Protein AF-A0ABD0C5B8-F1 (afdb_monomer_lite)

Organism: NCBI:txid3378536

Foldseek 3Di:
DPPPPQFWFKKKWKFFQVDDPVNVVVLCVVLVWAWDDWDDDPRIIITITHTDGPVSVVVCVVVDPRTDDMDTDD

Secondary structure (DSSP, 8-state):
-------EE-EEEEEETTS-HHHHHHHHHHTT--EEEEEEETTEEEEEESSEEHHHHHHHHHH-S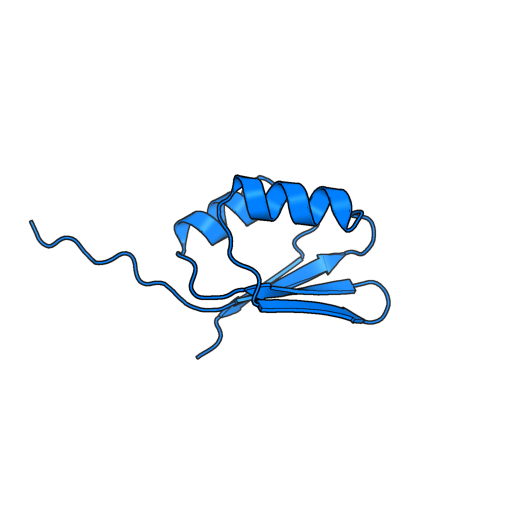SEEEEEE--

Sequence (74 aa):
MTSSEEVKYPYYLSFETEETLLDLSELLSTLEIPVREIKHIDEKTIVVTEEISCRQLQDLAIQDKYLRASYKIL

pLDDT: mean 85.9, std 11.32, range [40.47, 94.94]

Radius of gyration: 12.5 Å; chains: 1; bounding box: 41×19×32 Å

Structure (mmCIF, N/CA/C/O backbone):
data_AF-A0ABD0C5B8-F1
#
_entry.id   AF-A0ABD0C5B8-F1
#
loop_
_atom_site.group_PDB
_atom_site.id
_atom_site.type_symbol
_atom_site.label_atom_id
_atom_site.label_alt_id
_atom_site.label_comp_id
_atom_site.label_asym_id
_atom_site.label_entity_id
_atom_site.label_seq_id
_atom_site.pdbx_PDB_ins_code
_atom_site.Cartn_x
_atom_site.Cartn_y
_atom_site.Cartn_z
_atom_site.occupancy
_atom_site.B_iso_or_equiv
_atom_site.auth_seq_id
_atom_site.auth_comp_id
_atom_site.auth_asym_id
_atom_site.auth_atom_id
_atom_site.pdbx_PDB_model_num
ATOM 1 N N . MET A 1 1 ? 25.978 -2.106 -20.648 1.00 40.47 1 MET A N 1
ATOM 2 C CA . MET A 1 1 ? 25.323 -1.969 -19.333 1.00 40.47 1 MET A CA 1
ATOM 3 C C . MET A 1 1 ? 23.857 -1.743 -19.630 1.00 40.47 1 MET A C 1
ATOM 5 O O . MET A 1 1 ? 23.470 -0.618 -19.905 1.00 40.47 1 MET A O 1
ATOM 9 N N . THR A 1 2 ? 23.084 -2.815 -19.784 1.00 44.53 2 THR A N 1
ATOM 10 C CA . THR A 1 2 ? 21.647 -2.694 -20.034 1.00 44.53 2 THR A CA 1
ATOM 11 C C . THR A 1 2 ? 21.031 -2.154 -18.752 1.00 44.53 2 THR A C 1
ATOM 13 O O . THR A 1 2 ? 20.956 -2.890 -17.767 1.00 44.53 2 THR A O 1
ATOM 16 N N . SER A 1 3 ? 20.665 -0.869 -18.740 1.00 48.88 3 SER A N 1
ATOM 17 C CA . SER A 1 3 ? 19.677 -0.362 -17.791 1.00 48.88 3 SER A CA 1
ATOM 18 C C . SER A 1 3 ? 18.472 -1.273 -17.939 1.00 48.88 3 SER A C 1
ATOM 20 O O . SER A 1 3 ? 17.756 -1.193 -18.932 1.00 48.88 3 SER A O 1
ATOM 22 N N . SER A 1 4 ? 18.334 -2.232 -17.028 1.00 59.06 4 SER A N 1
ATOM 23 C CA . SER A 1 4 ? 17.092 -2.975 -16.912 1.00 59.06 4 SER A CA 1
ATOM 24 C C . SER A 1 4 ? 16.120 -1.928 -16.412 1.00 59.06 4 SER A C 1
ATOM 26 O O . SER A 1 4 ? 16.246 -1.499 -15.267 1.00 59.06 4 SER A O 1
ATOM 28 N N . GLU A 1 5 ? 15.284 -1.405 -17.308 1.00 63.72 5 GLU A N 1
ATOM 29 C CA . GLU A 1 5 ? 14.197 -0.517 -16.922 1.00 63.72 5 GLU A CA 1
ATOM 30 C C . GLU A 1 5 ? 13.479 -1.199 -15.766 1.00 63.72 5 GLU A C 1
ATOM 32 O O . GLU A 1 5 ? 13.063 -2.356 -15.872 1.00 63.72 5 GLU A O 1
ATOM 37 N N . GLU A 1 6 ? 13.479 -0.537 -14.613 1.00 76.62 6 GLU A N 1
ATOM 38 C CA . GLU A 1 6 ? 12.866 -1.078 -13.417 1.00 76.62 6 GLU A CA 1
ATOM 39 C C . GLU A 1 6 ? 11.378 -1.212 -13.726 1.00 76.62 6 GLU A C 1
ATOM 41 O O . GLU A 1 6 ? 10.671 -0.214 -13.846 1.00 76.62 6 GLU A O 1
ATOM 46 N N . VAL A 1 7 ? 10.934 -2.444 -13.983 1.00 84.81 7 VAL A N 1
ATOM 47 C CA . VAL A 1 7 ? 9.602 -2.669 -14.535 1.00 84.81 7 VAL A CA 1
ATOM 48 C C . VAL A 1 7 ? 8.572 -2.277 -13.488 1.00 84.81 7 VAL A C 1
ATOM 50 O O . VAL A 1 7 ? 8.574 -2.812 -12.374 1.00 84.81 7 VAL A O 1
ATOM 53 N N . LYS A 1 8 ? 7.705 -1.336 -13.854 1.00 91.94 8 LYS A N 1
ATOM 54 C CA . LYS A 1 8 ? 6.655 -0.823 -12.983 1.00 91.94 8 LYS A CA 1
ATOM 55 C C . LYS A 1 8 ? 5.322 -1.469 -13.321 1.00 91.94 8 LYS A C 1
ATOM 57 O O . LYS A 1 8 ? 5.057 -1.786 -14.476 1.00 91.94 8 LYS A O 1
ATOM 62 N N . TYR A 1 9 ? 4.508 -1.685 -12.297 1.00 93.06 9 TYR A N 1
ATOM 63 C CA . TYR A 1 9 ? 3.171 -2.246 -12.442 1.00 93.06 9 TYR A CA 1
ATOM 64 C C . TYR A 1 9 ? 2.207 -1.585 -11.462 1.00 93.06 9 TYR A C 1
ATOM 66 O O . TYR A 1 9 ? 2.639 -1.145 -10.395 1.00 93.06 9 TYR A O 1
ATOM 74 N N . PRO A 1 10 ? 0.910 -1.528 -11.790 1.00 94.81 10 PRO A N 1
ATOM 75 C CA . PRO A 1 10 ? -0.107 -1.173 -10.821 1.00 94.81 10 PRO A CA 1
ATOM 76 C C . PRO A 1 10 ? -0.343 -2.317 -9.829 1.00 94.81 10 PRO A C 1
ATOM 78 O O . PRO A 1 10 ? -0.245 -3.496 -10.183 1.00 94.81 10 PRO A O 1
ATOM 81 N N . TYR A 1 11 ? -0.665 -1.975 -8.582 1.00 94.69 11 TYR A N 1
ATOM 82 C CA . TYR A 1 11 ? -0.912 -2.938 -7.510 1.00 94.69 11 TYR A CA 1
ATOM 83 C C . TYR A 1 11 ? -2.207 -2.637 -6.760 1.00 94.69 11 TYR A C 1
ATOM 85 O O . TYR A 1 11 ? -2.573 -1.484 -6.542 1.00 94.69 11 TYR A O 1
ATOM 93 N N . TYR A 1 12 ? -2.864 -3.705 -6.312 1.00 93.88 12 TYR A N 1
ATOM 94 C CA . TYR A 1 12 ? -3.810 -3.667 -5.205 1.00 93.88 12 TYR A CA 1
ATOM 95 C C . TYR A 1 12 ? -3.056 -3.908 -3.903 1.00 93.88 12 TYR A C 1
ATOM 97 O O . TYR A 1 12 ? -2.412 -4.945 -3.746 1.00 93.88 12 TYR A O 1
ATOM 105 N N . LEU A 1 13 ? -3.177 -2.979 -2.967 1.00 93.56 13 LEU A N 1
ATOM 106 C CA . LEU A 1 13 ? -2.602 -3.046 -1.633 1.00 93.56 13 LEU A CA 1
ATOM 107 C C . LEU A 1 13 ? -3.742 -3.104 -0.618 1.00 93.56 13 LEU A C 1
ATOM 109 O O . LEU A 1 13 ? -4.682 -2.316 -0.695 1.00 93.56 13 LEU A O 1
ATOM 113 N N . SER A 1 14 ? -3.680 -4.054 0.309 1.00 92.31 14 SER A N 1
ATOM 114 C CA . SER A 1 14 ? -4.668 -4.212 1.377 1.00 92.31 14 SER A CA 1
ATOM 115 C C . SER A 1 14 ? -4.028 -3.892 2.715 1.00 92.31 14 SER A C 1
ATOM 117 O O . SER A 1 14 ? -3.093 -4.582 3.117 1.00 92.31 14 SER A O 1
ATOM 119 N N . PHE A 1 15 ? -4.603 -2.931 3.426 1.00 90.25 15 PHE A N 1
ATOM 120 C CA . PHE A 1 15 ? -4.207 -2.509 4.766 1.00 90.25 15 PHE A CA 1
ATOM 121 C C . PHE A 1 15 ? -5.333 -2.797 5.763 1.00 90.25 15 PHE A C 1
ATOM 123 O O . PHE A 1 15 ? -6.510 -2.829 5.388 1.00 90.25 15 PHE A O 1
ATOM 130 N N . GLU A 1 16 ? -4.985 -3.022 7.026 1.00 85.81 16 GLU A N 1
ATOM 131 C CA . GLU A 1 16 ? -5.964 -3.032 8.121 1.00 85.81 16 GLU A CA 1
ATOM 132 C C . GLU A 1 16 ? -6.367 -1.609 8.521 1.00 85.81 16 GLU A C 1
ATOM 134 O O . GLU A 1 16 ? -5.547 -0.696 8.520 1.00 85.81 16 GLU A O 1
ATOM 139 N N . THR A 1 17 ? -7.631 -1.421 8.911 1.00 70.38 17 THR A N 1
ATOM 140 C CA . THR A 1 17 ? -8.191 -0.109 9.298 1.00 70.38 17 THR A CA 1
ATOM 141 C C . THR A 1 17 ? -7.678 0.464 10.623 1.00 70.38 17 THR A C 1
ATOM 143 O O . THR A 1 17 ? -8.159 1.511 11.048 1.00 70.38 17 THR A O 1
ATOM 146 N N . GLU A 1 18 ? -6.728 -0.189 11.301 1.00 68.69 18 GLU A N 1
ATOM 147 C CA . GLU A 1 18 ? -6.070 0.405 12.475 1.00 68.69 18 GLU A CA 1
ATOM 148 C C . GLU A 1 18 ? -5.157 1.585 12.101 1.00 68.69 18 GLU A C 1
ATOM 150 O O . GLU A 1 18 ? -4.827 2.397 12.965 1.00 68.69 18 GLU A O 1
ATOM 155 N N . GLU A 1 19 ? -4.780 1.707 10.827 1.00 67.69 19 GLU A N 1
ATOM 156 C CA . GLU A 1 19 ? -4.038 2.853 10.315 1.00 67.69 19 GLU A CA 1
ATOM 157 C C . GLU A 1 19 ? -4.979 4.001 9.928 1.00 67.69 19 GLU A C 1
ATOM 159 O O . GLU A 1 19 ? -5.992 3.805 9.245 1.00 67.69 19 GLU A O 1
ATOM 164 N N . THR A 1 20 ? -4.657 5.226 10.358 1.00 73.31 20 THR A N 1
ATOM 165 C CA . THR A 1 20 ? -5.442 6.383 9.929 1.00 73.31 20 THR A CA 1
ATOM 166 C C . THR A 1 20 ? -5.141 6.689 8.465 1.00 73.31 20 THR A C 1
ATOM 168 O O . THR A 1 20 ? -4.005 6.588 8.009 1.00 73.31 20 THR A O 1
ATOM 171 N N . LEU A 1 21 ? -6.150 7.130 7.707 1.00 79.00 21 LEU A N 1
ATOM 172 C CA . LEU A 1 21 ? -5.951 7.546 6.312 1.00 79.00 21 LEU A CA 1
ATOM 173 C C . LEU A 1 21 ? -4.855 8.603 6.139 1.00 79.00 21 LEU A C 1
ATOM 175 O O . LEU A 1 21 ? -4.248 8.684 5.074 1.00 79.00 21 LEU A O 1
ATOM 179 N N . LEU A 1 22 ? -4.640 9.423 7.171 1.00 82.12 22 LEU A N 1
ATOM 180 C CA . LEU A 1 22 ? -3.601 10.439 7.184 1.00 82.12 22 LEU A CA 1
ATOM 181 C C . LEU A 1 22 ? -2.214 9.786 7.187 1.00 82.12 22 LEU A C 1
ATOM 183 O O . LEU A 1 22 ? -1.421 10.092 6.298 1.00 82.12 22 LEU A O 1
ATOM 187 N N . ASP A 1 23 ? -1.975 8.848 8.108 1.00 85.38 23 ASP A N 1
ATOM 188 C CA . ASP A 1 23 ? -0.705 8.119 8.224 1.00 85.38 23 ASP A CA 1
ATOM 189 C C . ASP A 1 23 ? -0.385 7.370 6.920 1.00 85.38 23 ASP A C 1
ATOM 191 O O . ASP A 1 23 ? 0.710 7.507 6.371 1.00 85.38 23 ASP A O 1
ATOM 195 N N . LEU A 1 24 ? -1.384 6.680 6.354 1.00 86.75 24 LEU A N 1
ATOM 196 C CA . LEU A 1 24 ? -1.248 5.974 5.078 1.00 86.75 24 LEU A CA 1
ATOM 197 C C . LEU A 1 24 ? -0.889 6.933 3.935 1.00 86.75 24 LEU A C 1
ATOM 199 O O . LEU A 1 24 ? -0.013 6.657 3.116 1.00 86.75 24 LEU A O 1
ATOM 203 N N . SER A 1 25 ? -1.563 8.085 3.860 1.00 86.56 25 SER A N 1
ATOM 204 C CA . SER A 1 25 ? -1.312 9.071 2.804 1.00 86.56 25 SER A CA 1
ATOM 205 C C . SER A 1 25 ? 0.089 9.685 2.892 1.00 86.56 25 SER A C 1
ATOM 207 O O . SER A 1 25 ? 0.729 9.904 1.858 1.00 86.56 25 SER A O 1
ATOM 209 N N . GLU A 1 26 ? 0.586 9.927 4.107 1.00 89.75 26 GLU A N 1
ATOM 210 C CA . GLU A 1 26 ? 1.928 10.455 4.354 1.00 89.75 26 GLU A CA 1
ATOM 211 C C . GLU A 1 26 ? 2.998 9.419 3.997 1.00 89.75 26 GLU A C 1
ATOM 213 O O . GLU A 1 26 ? 3.983 9.751 3.329 1.00 89.75 26 GLU A O 1
ATOM 218 N N . LEU A 1 27 ? 2.769 8.152 4.351 1.00 89.75 27 LEU A N 1
ATOM 219 C CA . LEU A 1 27 ? 3.661 7.052 4.008 1.00 89.75 27 LEU A CA 1
ATOM 220 C C . LEU A 1 27 ? 3.765 6.853 2.491 1.00 89.75 27 LEU A C 1
ATOM 222 O O . LEU A 1 27 ? 4.866 6.832 1.938 1.00 89.75 27 LEU A O 1
ATOM 226 N N . LEU A 1 28 ? 2.625 6.758 1.801 1.00 91.38 28 LEU A N 1
ATOM 227 C CA . LEU A 1 28 ? 2.592 6.590 0.346 1.00 91.38 28 LEU A CA 1
ATOM 228 C C . LEU A 1 28 ? 3.249 7.777 -0.371 1.00 91.38 28 LEU A C 1
ATOM 230 O O . LEU A 1 28 ? 3.981 7.574 -1.339 1.00 91.38 28 LEU A O 1
ATOM 234 N N . SER A 1 29 ? 3.058 8.999 0.134 1.00 91.81 29 SER A N 1
ATOM 235 C CA . SER A 1 29 ? 3.725 10.194 -0.401 1.00 91.81 29 SER A CA 1
ATOM 236 C C . SER A 1 29 ? 5.240 10.153 -0.182 1.00 91.81 29 SER A C 1
ATOM 238 O O . SER A 1 29 ? 5.998 10.468 -1.096 1.00 91.81 29 SER A O 1
ATOM 240 N N . THR A 1 30 ? 5.687 9.725 1.002 1.00 92.69 30 THR A N 1
ATOM 241 C CA . THR A 1 30 ? 7.112 9.585 1.355 1.00 92.69 30 THR A CA 1
ATOM 242 C C . THR A 1 30 ? 7.828 8.570 0.466 1.00 92.69 30 THR A C 1
ATOM 244 O O . THR A 1 30 ? 8.985 8.769 0.102 1.00 92.69 30 THR A O 1
ATOM 247 N N . LEU A 1 31 ? 7.133 7.496 0.092 1.00 91.31 31 LEU A N 1
ATOM 248 C CA . LEU A 1 31 ? 7.639 6.438 -0.786 1.00 91.31 31 LEU A CA 1
ATOM 249 C C . LEU A 1 31 ? 7.440 6.732 -2.281 1.00 91.31 31 LEU A C 1
ATOM 251 O O . LEU A 1 31 ? 7.739 5.882 -3.128 1.00 91.31 31 LEU A O 1
ATOM 255 N N . GLU A 1 32 ? 6.919 7.917 -2.606 1.00 93.56 32 GLU A N 1
ATOM 256 C CA . GLU A 1 32 ? 6.601 8.344 -3.968 1.00 93.56 32 GLU A CA 1
ATOM 257 C C . GLU A 1 32 ? 5.687 7.334 -4.693 1.00 93.56 32 GLU A C 1
ATOM 259 O O . GLU A 1 32 ? 5.853 7.065 -5.885 1.00 93.56 32 GLU A O 1
ATOM 264 N N . ILE A 1 33 ? 4.737 6.734 -3.963 1.00 93.56 33 ILE A N 1
ATOM 265 C CA . ILE A 1 33 ? 3.773 5.758 -4.482 1.00 93.56 33 ILE A CA 1
ATOM 266 C C . ILE A 1 33 ? 2.536 6.511 -4.995 1.00 93.56 33 ILE A C 1
ATOM 268 O O . ILE A 1 33 ? 1.709 6.953 -4.195 1.00 93.56 33 ILE A O 1
ATOM 272 N N . PRO A 1 34 ? 2.366 6.664 -6.322 1.00 93.69 34 PRO A N 1
ATOM 273 C CA . PRO A 1 34 ? 1.168 7.259 -6.894 1.00 93.69 34 PRO A CA 1
ATOM 274 C C . PRO A 1 34 ? -0.062 6.391 -6.626 1.00 93.69 34 PRO A C 1
ATOM 276 O O . PRO A 1 34 ? -0.092 5.192 -6.923 1.00 93.69 34 PRO A O 1
ATOM 279 N N . VAL A 1 35 ? -1.109 7.021 -6.100 1.00 93.62 35 VAL A N 1
ATOM 280 C CA . VAL A 1 35 ? -2.381 6.373 -5.785 1.00 93.62 35 VAL A CA 1
ATOM 281 C C . VAL A 1 35 ? -3.417 6.722 -6.840 1.00 93.62 35 VAL A C 1
ATOM 283 O O . VAL A 1 35 ? -3.703 7.891 -7.088 1.00 93.62 35 VAL A O 1
ATOM 286 N N . ARG A 1 36 ? -4.027 5.689 -7.415 1.00 94.12 36 ARG A N 1
ATOM 287 C CA . ARG A 1 36 ? -5.132 5.810 -8.363 1.00 94.12 36 ARG A CA 1
ATOM 288 C C . ARG A 1 36 ? -6.485 5.843 -7.661 1.00 94.12 36 ARG A C 1
ATOM 290 O O . ARG A 1 36 ? -7.375 6.583 -8.070 1.00 94.12 36 ARG A O 1
ATOM 297 N N . GLU A 1 37 ? -6.670 4.999 -6.651 1.00 92.56 37 GLU A N 1
ATOM 298 C CA . GLU A 1 37 ? -7.949 4.853 -5.956 1.00 92.56 37 GLU A CA 1
ATOM 299 C C . GLU A 1 37 ? -7.737 4.355 -4.524 1.00 92.56 37 GLU A C 1
ATOM 301 O O . GLU A 1 37 ? -6.861 3.530 -4.276 1.00 92.56 37 GLU A O 1
ATOM 306 N N . ILE A 1 38 ? -8.570 4.820 -3.590 1.00 90.75 38 ILE A N 1
ATOM 307 C CA . ILE A 1 38 ? -8.639 4.298 -2.222 1.00 90.75 38 ILE A CA 1
ATOM 308 C C . ILE A 1 38 ? -10.085 3.901 -1.935 1.00 90.75 38 ILE A C 1
ATOM 310 O O . ILE A 1 38 ? -11.011 4.683 -2.161 1.00 90.75 38 ILE A O 1
ATOM 314 N N . LYS A 1 39 ? -10.281 2.686 -1.428 1.00 89.62 39 LYS A N 1
ATOM 315 C CA . LYS A 1 39 ? -11.580 2.125 -1.052 1.00 89.62 39 LYS A CA 1
ATOM 316 C C . LYS A 1 39 ? -11.535 1.625 0.381 1.00 89.62 39 LYS A C 1
ATOM 318 O O . LYS A 1 39 ? -10.604 0.929 0.761 1.00 89.62 39 LYS A O 1
ATOM 323 N N . HIS A 1 40 ? -12.579 1.927 1.140 1.00 86.62 40 HIS A N 1
ATOM 324 C CA . HIS A 1 40 ? -12.796 1.337 2.458 1.00 86.62 40 HIS A CA 1
ATOM 325 C C . HIS A 1 40 ? -13.848 0.250 2.316 1.00 86.62 40 HIS A C 1
ATOM 327 O O . HIS A 1 40 ? -14.949 0.517 1.829 1.00 86.62 40 HIS A O 1
ATOM 333 N N . ILE A 1 41 ? -13.482 -0.975 2.678 1.00 84.69 41 ILE A N 1
ATOM 334 C CA . ILE A 1 41 ? -14.361 -2.139 2.608 1.00 84.69 41 ILE A CA 1
ATOM 335 C C . ILE A 1 41 ? -14.255 -2.848 3.952 1.00 84.69 41 ILE A C 1
ATOM 337 O O . ILE A 1 41 ? -13.215 -3.423 4.268 1.00 84.69 41 ILE A O 1
ATOM 341 N N . ASP A 1 42 ? -15.334 -2.788 4.730 1.00 83.12 42 ASP A N 1
ATOM 342 C CA . ASP A 1 42 ? -15.396 -3.309 6.097 1.00 83.12 42 ASP A CA 1
ATOM 343 C C . ASP A 1 42 ? -14.228 -2.782 6.959 1.00 83.12 42 ASP A C 1
ATOM 345 O O . ASP A 1 42 ? -14.070 -1.571 7.109 1.00 83.12 42 ASP A O 1
ATOM 349 N N . GLU A 1 43 ? -13.395 -3.675 7.497 1.00 82.94 43 GLU A N 1
ATOM 350 C CA . GLU A 1 43 ? -12.228 -3.373 8.344 1.00 82.94 43 GLU A CA 1
ATOM 351 C C . GLU A 1 43 ? -10.912 -3.315 7.539 1.00 82.94 43 GLU A C 1
ATOM 353 O O . GLU A 1 43 ? -9.825 -3.625 8.039 1.00 82.94 43 GLU A O 1
ATOM 358 N N . LYS A 1 44 ? -10.998 -2.990 6.242 1.00 87.25 44 LYS A N 1
ATOM 359 C CA . LYS A 1 44 ? -9.834 -2.917 5.351 1.00 87.25 44 LYS A CA 1
ATOM 360 C C . LYS A 1 44 ? -9.832 -1.657 4.504 1.00 87.25 44 LYS A C 1
ATOM 362 O O . LYS A 1 44 ? -10.846 -1.263 3.921 1.00 87.25 44 LYS A O 1
ATOM 367 N N . THR A 1 45 ? -8.638 -1.102 4.352 1.00 90.12 45 THR A N 1
ATOM 368 C CA . THR A 1 45 ? -8.353 -0.040 3.392 1.00 90.12 45 THR A CA 1
ATOM 369 C C . THR A 1 45 ? -7.656 -0.662 2.194 1.00 90.12 45 THR A C 1
ATOM 371 O O . THR A 1 45 ? -6.590 -1.263 2.311 1.00 90.12 45 THR A O 1
ATOM 374 N N . ILE A 1 46 ? -8.279 -0.556 1.026 1.00 91.31 46 ILE A N 1
ATOM 375 C CA . ILE A 1 46 ? -7.735 -1.034 -0.239 1.00 91.31 46 ILE A CA 1
ATOM 376 C C . ILE A 1 46 ? -7.216 0.167 -1.018 1.00 91.31 46 ILE A C 1
ATOM 378 O O . ILE A 1 46 ? -7.978 1.078 -1.337 1.00 91.31 46 ILE A O 1
ATOM 382 N N . VAL A 1 47 ? -5.935 0.144 -1.361 1.00 93.06 47 VAL A N 1
ATOM 383 C CA . VAL A 1 47 ? -5.291 1.157 -2.197 1.00 93.06 47 VAL A CA 1
ATOM 384 C C . VAL A 1 47 ? -4.953 0.537 -3.542 1.00 93.06 47 VAL A C 1
ATOM 386 O O . VAL A 1 47 ? -4.336 -0.523 -3.620 1.00 93.06 47 VAL A O 1
ATOM 389 N N . VAL A 1 48 ? -5.361 1.205 -4.610 1.00 94.25 48 VAL A N 1
ATOM 390 C CA . VAL A 1 48 ? -4.965 0.886 -5.978 1.00 94.25 48 VAL A CA 1
ATOM 391 C C . VAL A 1 48 ? -3.899 1.886 -6.382 1.00 94.25 48 VAL A C 1
ATOM 393 O O . VAL A 1 48 ? -4.169 3.087 -6.423 1.00 94.25 48 VAL A O 1
ATOM 396 N N . THR A 1 49 ? -2.696 1.410 -6.677 1.00 94.94 49 THR A N 1
ATOM 397 C CA . THR A 1 49 ? -1.597 2.269 -7.125 1.00 94.94 49 THR A CA 1
ATOM 398 C C . THR A 1 49 ? -1.641 2.464 -8.638 1.00 94.94 49 THR A C 1
ATOM 400 O O . THR A 1 49 ? -2.205 1.648 -9.375 1.00 94.94 49 THR A O 1
ATOM 403 N N . GLU A 1 50 ? -1.003 3.528 -9.119 1.00 94.88 50 GLU A N 1
ATOM 404 C CA . GLU A 1 50 ? -0.508 3.545 -10.497 1.00 94.88 50 GLU A CA 1
ATOM 405 C C . GLU A 1 50 ? 0.747 2.658 -10.620 1.00 94.88 50 GLU A C 1
ATOM 407 O O . GLU A 1 50 ? 1.016 1.810 -9.764 1.00 94.88 50 GLU A O 1
ATOM 412 N N . GLU A 1 51 ? 1.515 2.822 -11.695 1.00 93.81 51 GLU A N 1
ATOM 413 C CA . GLU A 1 51 ? 2.716 2.037 -11.953 1.00 93.81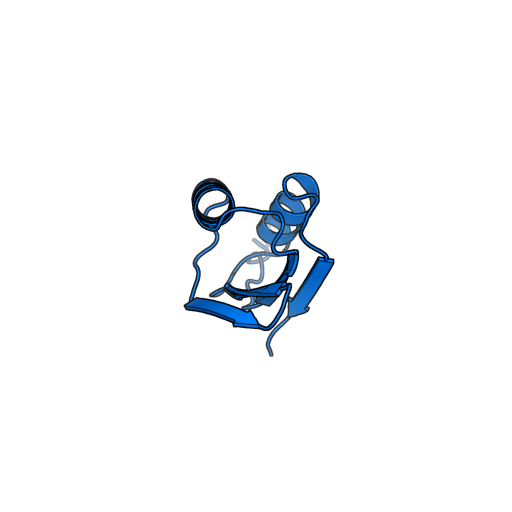 51 GLU A CA 1
ATOM 414 C C . GLU A 1 51 ? 3.828 2.338 -10.937 1.00 93.81 51 GLU A C 1
ATOM 416 O O . GLU A 1 51 ? 4.484 3.380 -10.991 1.00 93.81 51 GLU A O 1
ATOM 421 N N . ILE A 1 52 ? 4.084 1.380 -10.046 1.00 93.06 52 ILE A N 1
ATOM 422 C CA . ILE A 1 52 ? 5.185 1.424 -9.079 1.00 93.06 52 ILE A CA 1
ATOM 423 C C . ILE A 1 52 ? 6.170 0.2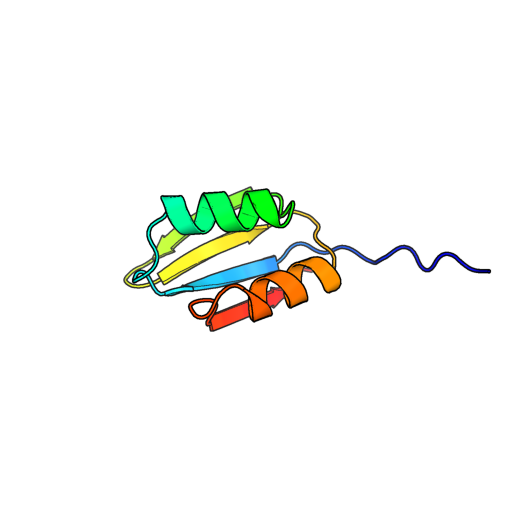92 -9.304 1.00 93.06 52 ILE A C 1
ATOM 425 O O . ILE A 1 52 ? 5.829 -0.762 -9.852 1.00 93.06 52 ILE A O 1
ATOM 429 N N . SER A 1 53 ? 7.409 0.499 -8.870 1.00 92.69 53 SER A N 1
ATOM 430 C CA . SER A 1 53 ? 8.421 -0.543 -8.960 1.00 92.69 53 SER A CA 1
ATOM 431 C C . SER A 1 53 ? 8.346 -1.556 -7.823 1.00 92.69 53 SER A C 1
ATOM 433 O O . SER A 1 53 ? 7.811 -1.295 -6.744 1.00 92.69 53 SER A O 1
ATOM 435 N N . CYS A 1 54 ? 8.960 -2.722 -8.042 1.00 88.75 54 CYS A N 1
ATOM 436 C CA . CYS A 1 54 ? 9.142 -3.710 -6.977 1.00 88.75 54 CYS A CA 1
ATOM 437 C C . CYS A 1 54 ? 9.889 -3.142 -5.765 1.00 88.75 54 CYS A C 1
ATOM 439 O O . CYS A 1 54 ? 9.636 -3.590 -4.652 1.00 88.75 54 CYS A O 1
ATOM 441 N N . ARG A 1 55 ? 10.797 -2.178 -5.961 1.00 90.56 55 ARG A N 1
ATOM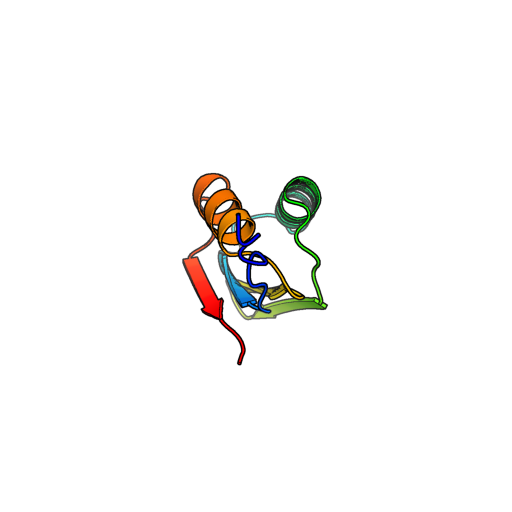 442 C CA . ARG A 1 55 ? 11.541 -1.566 -4.859 1.00 90.56 55 ARG A CA 1
ATOM 443 C C . ARG A 1 55 ? 10.627 -0.728 -3.970 1.00 90.56 55 ARG A C 1
ATOM 445 O O . ARG A 1 55 ? 10.626 -0.937 -2.766 1.00 90.56 55 ARG A O 1
ATOM 452 N N . GLN A 1 56 ? 9.789 0.122 -4.564 1.00 92.81 56 GLN A N 1
ATOM 453 C CA . GLN A 1 56 ? 8.809 0.912 -3.811 1.00 92.81 56 GLN A CA 1
ATOM 454 C C . GLN A 1 56 ? 7.843 0.015 -3.026 1.00 92.81 56 GLN A C 1
ATOM 456 O O . GLN A 1 56 ? 7.533 0.291 -1.871 1.00 92.81 56 GLN A O 1
ATOM 461 N N . LEU A 1 57 ? 7.420 -1.105 -3.626 1.00 91.50 57 LEU A N 1
ATOM 462 C CA . LEU A 1 57 ? 6.573 -2.084 -2.947 1.00 91.50 57 LEU A CA 1
ATOM 463 C C . LEU A 1 57 ? 7.280 -2.756 -1.756 1.00 91.50 57 LEU A C 1
ATOM 465 O O . LEU A 1 57 ? 6.650 -3.011 -0.731 1.00 91.50 57 LEU A O 1
ATOM 469 N N . GLN A 1 58 ? 8.574 -3.058 -1.886 1.00 90.75 58 GLN A N 1
ATOM 470 C CA . GLN A 1 58 ? 9.376 -3.625 -0.798 1.00 90.75 58 GLN A CA 1
ATOM 471 C C . GLN A 1 58 ? 9.589 -2.615 0.328 1.00 90.75 58 GLN A C 1
ATOM 473 O O . GLN A 1 58 ? 9.418 -2.972 1.490 1.00 90.75 58 GLN A O 1
ATOM 478 N N . ASP A 1 59 ? 9.915 -1.366 -0.010 1.00 92.50 59 ASP A N 1
ATOM 479 C CA . ASP A 1 59 ? 10.099 -0.295 0.969 1.00 92.50 59 ASP A CA 1
ATOM 480 C C . ASP A 1 59 ? 8.801 -0.053 1.758 1.00 92.50 59 ASP A C 1
ATOM 482 O O . ASP A 1 59 ? 8.841 0.048 2.986 1.00 92.50 59 ASP A O 1
ATOM 486 N N . LEU A 1 60 ? 7.645 -0.087 1.083 1.00 91.44 60 LEU A N 1
ATOM 487 C CA . LEU A 1 60 ? 6.333 -0.039 1.731 1.00 91.44 60 LEU A CA 1
ATOM 488 C C . LEU A 1 60 ? 6.127 -1.210 2.697 1.00 91.44 60 LEU A C 1
ATOM 490 O O . LEU A 1 60 ? 5.771 -0.990 3.847 1.00 91.44 60 LEU A O 1
ATOM 494 N N . ALA A 1 61 ? 6.391 -2.446 2.268 1.00 88.50 61 ALA A N 1
ATOM 495 C CA . ALA A 1 61 ? 6.222 -3.628 3.117 1.00 88.50 61 ALA A CA 1
ATOM 496 C C . ALA A 1 61 ? 7.163 -3.662 4.339 1.00 88.50 61 ALA A C 1
ATOM 498 O O . ALA A 1 61 ? 6.900 -4.386 5.296 1.00 88.50 61 ALA A O 1
ATOM 499 N N . ILE A 1 62 ? 8.272 -2.916 4.303 1.00 88.62 62 ILE A N 1
ATOM 500 C CA . ILE A 1 62 ? 9.201 -2.774 5.433 1.00 88.62 62 ILE A CA 1
ATOM 501 C C . ILE A 1 62 ? 8.725 -1.689 6.405 1.00 88.62 62 ILE A C 1
ATOM 503 O O . ILE A 1 62 ? 8.865 -1.857 7.618 1.00 88.62 62 ILE A O 1
ATOM 507 N N . GLN A 1 63 ? 8.216 -0.570 5.886 1.00 86.06 63 GLN A N 1
ATOM 508 C CA . GLN A 1 63 ? 7.812 0.581 6.699 1.00 86.06 63 GLN A CA 1
ATOM 509 C C . GLN A 1 63 ? 6.407 0.424 7.291 1.00 86.06 63 GLN A C 1
ATOM 511 O O . GLN A 1 63 ? 6.151 0.916 8.390 1.00 86.06 63 GLN A O 1
ATOM 516 N N . ASP A 1 64 ? 5.530 -0.305 6.604 1.00 83.19 64 ASP A N 1
ATOM 517 C CA . ASP A 1 64 ? 4.141 -0.506 6.988 1.00 83.19 64 ASP A CA 1
ATOM 518 C C . ASP A 1 64 ? 3.908 -1.907 7.566 1.00 83.19 64 ASP A C 1
ATOM 520 O O . ASP A 1 64 ? 3.979 -2.922 6.870 1.00 83.19 64 ASP A O 1
ATOM 524 N N . LYS A 1 65 ? 3.587 -1.974 8.859 1.00 79.50 65 LYS A N 1
ATOM 525 C CA . LYS A 1 65 ? 3.244 -3.237 9.540 1.00 79.50 65 LYS A CA 1
ATOM 526 C C . LYS A 1 65 ? 1.782 -3.669 9.333 1.00 79.50 65 LYS A C 1
ATOM 528 O O . LYS A 1 65 ? 1.421 -4.781 9.734 1.00 79.50 65 LYS A O 1
ATOM 533 N N . TYR A 1 66 ? 0.950 -2.792 8.778 1.00 83.94 66 TYR A N 1
ATOM 534 C CA . TYR A 1 66 ? -0.479 -2.971 8.525 1.00 83.94 66 TYR A CA 1
ATOM 535 C C . TYR A 1 66 ? -0.773 -3.415 7.087 1.00 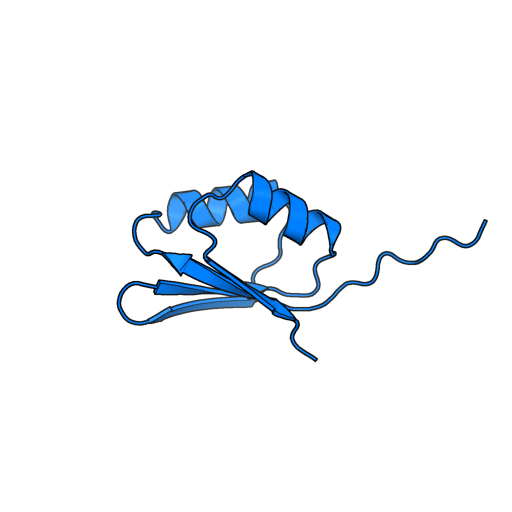83.94 66 TYR A C 1
ATOM 537 O O . TYR A 1 66 ? -1.872 -3.909 6.825 1.00 83.94 66 TYR A O 1
ATOM 545 N N . LEU A 1 67 ? 0.199 -3.330 6.171 1.00 88.62 67 LEU A N 1
ATOM 546 C CA . LEU A 1 67 ? 0.118 -3.937 4.847 1.00 88.62 67 LEU A CA 1
ATOM 547 C C . LEU A 1 67 ? -0.033 -5.460 4.987 1.00 88.62 67 LEU A C 1
ATOM 549 O O . LEU A 1 67 ? 0.872 -6.179 5.413 1.00 88.62 67 LEU A O 1
ATOM 553 N N . ARG A 1 68 ? -1.199 -5.975 4.598 1.00 89.12 68 AR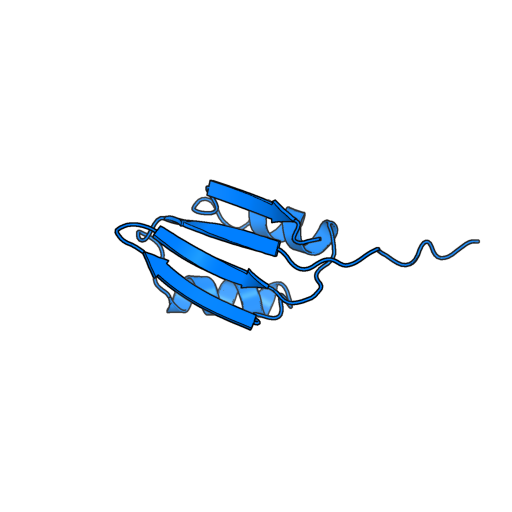G A N 1
ATOM 554 C CA . ARG A 1 68 ? -1.541 -7.402 4.686 1.00 89.12 68 ARG A CA 1
ATOM 555 C C . ARG A 1 68 ? -1.333 -8.151 3.390 1.00 89.12 68 ARG A C 1
ATOM 557 O O . ARG A 1 68 ? -1.005 -9.336 3.421 1.00 89.12 68 ARG A O 1
ATOM 564 N N . ALA A 1 69 ? -1.549 -7.491 2.260 1.00 88.50 69 ALA A N 1
ATOM 565 C CA . ALA A 1 69 ? -1.384 -8.126 0.966 1.00 88.50 69 ALA A CA 1
ATOM 566 C C . ALA A 1 69 ? -1.081 -7.111 -0.129 1.00 88.50 69 ALA A C 1
ATOM 568 O O . ALA A 1 69 ? -1.581 -5.987 -0.107 1.00 88.50 69 ALA A O 1
ATOM 569 N N . SER A 1 70 ? -0.317 -7.560 -1.121 1.00 91.81 70 SER A N 1
ATOM 570 C CA . SER A 1 70 ? -0.088 -6.851 -2.370 1.00 91.81 70 SER A CA 1
ATOM 571 C C . SER A 1 70 ? -0.329 -7.786 -3.556 1.00 91.81 70 SER A C 1
ATOM 573 O O . SER A 1 70 ? 0.152 -8.919 -3.588 1.00 91.81 70 SER A O 1
ATOM 575 N N . TYR A 1 71 ? -1.096 -7.317 -4.539 1.00 92.25 71 TYR A N 1
ATOM 576 C CA . TYR A 1 71 ? -1.420 -8.068 -5.749 1.00 92.25 71 TYR A CA 1
ATOM 577 C C . TYR A 1 71 ? -1.139 -7.220 -6.979 1.00 92.25 71 TYR A C 1
ATOM 579 O O . TYR A 1 71 ? -1.682 -6.129 -7.130 1.00 92.25 71 TYR A O 1
ATOM 587 N N . LYS A 1 72 ? -0.302 -7.741 -7.874 1.00 91.44 72 LYS A N 1
ATOM 588 C CA . LYS A 1 72 ? -0.006 -7.109 -9.158 1.00 91.44 72 LYS A CA 1
ATOM 589 C C . LYS A 1 72 ? -1.249 -7.110 -10.052 1.00 91.44 72 LYS A C 1
ATOM 591 O O . LYS A 1 72 ? -1.888 -8.149 -10.216 1.00 91.44 72 LYS A O 1
ATOM 596 N N . ILE A 1 73 ? -1.537 -5.970 -10.667 1.00 88.38 73 ILE A N 1
ATOM 597 C CA . ILE A 1 73 ? -2.576 -5.806 -11.684 1.00 88.38 73 ILE A CA 1
ATOM 598 C C . ILE A 1 73 ? -1.921 -6.001 -13.059 1.00 88.38 73 ILE A C 1
ATOM 600 O O . ILE A 1 73 ? -0.859 -5.431 -13.325 1.00 88.38 73 ILE A O 1
ATOM 604 N N . LEU A 1 74 ? -2.513 -6.868 -13.886 1.00 79.31 74 LEU A N 1
ATOM 605 C CA . LEU A 1 74 ? -2.060 -7.182 -15.248 1.00 79.31 74 LEU A CA 1
ATOM 606 C C . LEU A 1 74 ? -2.764 -6.315 -16.290 1.00 79.31 74 LEU A C 1
ATOM 608 O O . LEU A 1 74 ? -3.972 -6.047 -16.100 1.00 79.31 74 LEU A O 1
#